Protein 6AEM (pdb70)

Foldseek 3Di:
DFDAKDWDWDWDADAQKIKIDTPIAGPPFGWDWKWKDFQQRDIDTDRIDIDGDPAWDKGKMKMWIATPVGGIDMDIDIDTHHHD/DFDAKAWDWDWDADAQKIKIDTPIAGPPFGWDWKWKDFQQRDIDTDRIDIDGDPAWAKGKMKMWIAGPVGHIDMDIDIDTHHHD

Secondary structure (DSSP, 8-state):
-PPPPBP-EEEEEETTEEEEEE--B-TTS-EEEEEEE-SSS-EE--SS-EEE-SS-EEEEEEEEEEETTS-EEEEEEEEEE---/-PPPPB--EEEEEETTEEEEEE--B-SSS-EEEEEEE-SSS-EE--SS-EEE-SS-EEEEEEEEEEETTS-EEEEEEEEEE---

B-factor: mean 18.81, std 8.25, range [8.36, 71.96]

Solvent-accessible surface area: 9400 Å² total; per-residue (Å²): 212,70,94,33,0,40,1,26,1,86,32,121,65,112,24,37,51,3,37,7,79,35,99,19,78,16,108,69,26,125,34,92,52,43,57,4,60,8,39,52,67,110,146,27,96,110,109,52,4,86,26,66,6,125,176,55,29,111,30,62,0,24,0,41,0,30,2,70,157,49,28,54,22,33,2,16,21,16,12,69,5,129,107,157,220,64,91,42,3,44,0,28,3,84,31,123,64,112,26,42,50,4,34,8,88,36,102,19,81,19,100,75,41,116,30,84,53,43,58,4,63,6,40,51,66,112,146,27,95,108,110,51,3,88,24,74,5,132,175,44,30,106,30,68,0,25,0,39,0,31,1,67,154,50,30,58,13,32,0,21,32,21,10,59,5,129,99,159

Radius of gyration: 16.37 Å; Cα contacts (8 Å, |Δi|>4): 453; chains: 2; bounding box: 36×50×25 Å

Sequence (168 aa):
ENQAPVANNFELKTDGLSVSAFNYSHDEDGELVSYAWDFGNGQMSSSEMAPSWSSYTRAGQYTVSSLTVTDDKGATNTTTRTTQVEVVPENQAPVANFELKTDGLSVSAFNYSHDEDGELVSYAWDFGNGQMSSEMAPSWSYTRAGQYTVSSLTVTDDKGATNTTTTRTTQVEVP

Organism: Vibrio anguillarum (NCBI:txid55601)

InterPro domains:
  IPR000601 PKD domain [PF18911] (1-82)
  IPR000601 PKD domain [PS50093] (3-83)
  IPR013783 Immunoglobulin-like fold [G3DSA:2.60.40.10] (1-83)
  IPR022409 PKD/Chitinase domain [SM00089] (5-83)
  IPR035986 PKD domain superfamily [SSF49299] (1-80)

CATH classification: 2.60.40.10

Nearest PDB structures (foldseek):
  6aem-assembly2_B  TM=1.009E+00  e=2.335E-14  Vibrio anguillarum
  4l9d-assembly2_B  TM=9.843E-01  e=9.586E-10  Vibrio cholerae M66-2
  4u6t-assembly1_A  TM=9.220E-01  e=8.506E-07  Hathewaya histolytica
  4tn9-assembly1_A  TM=9.100E-01  e=6.233E-07  Hathewaya histolytica
  2y72-assembly2_B  TM=9.084E-01  e=1.668E-06  Hathewaya histolytica

Structure (mmCIF, N/CA/C/O backbone):
data_6AEM
#
_entry.id   6AEM
#
_cell.length_a   71.096
_cell.length_b   46.069
_cell.length_c   41.616
_cell.angle_alpha   90.00
_cell.angle_beta   97.39
_cell.angle_gamma   90.00
#
_symmetry.space_group_name_H-M   'C 1 2 1'
#
loop_
_entity.id
_entity.type
_entity.pdbx_description
1 polymer 'PKD domain'
2 non-polymer 'CALCIUM ION'
3 non-polymer 'ZINC ION'
4 water water
#
loop_
_atom_site.group_PDB
_atom_site.id
_atom_site.type_symbol
_atom_site.label_atom_id
_atom_site.label_alt_id
_atom_site.label_comp_id
_atom_site.label_asym_id
_atom_site.label_entity_id
_atom_site.label_seq_id
_atom_site.pdbx_PDB_ins_code
_atom_site.Cartn_x
_atom_site.Cartn_y
_atom_site.Cartn_z
_atom_site.occupancy
_atom_site.B_iso_or_equiv
_atom_site.auth_seq_id
_atom_site.auth_comp_id
_atom_site.auth_asym_id
_atom_site.auth_atom_id
_atom_site.pdbx_PDB_model_num
ATOM 1 N N . GLU A 1 4 ? 3.606 67.539 7.259 1.00 32.91 2 GLU A N 1
ATOM 2 C CA . GLU A 1 4 ? 2.688 66.625 6.625 1.00 29.09 2 GLU A CA 1
ATOM 3 C C . GLU A 1 4 ? 3.425 65.332 6.343 1.00 22.49 2 GLU A C 1
ATOM 4 O O . GLU A 1 4 ? 3.161 64.653 5.353 1.00 20.95 2 GLU A O 1
ATOM 10 N N . ASN A 1 5 ? 4.345 64.979 7.229 1.00 18.34 3 ASN A N 1
ATOM 11 C CA . ASN A 1 5 ? 4.928 63.646 7.183 1.00 16.16 3 ASN A CA 1
ATOM 12 C C . ASN A 1 5 ? 3.849 62.570 7.178 1.00 16.27 3 ASN A C 1
ATOM 13 O O . ASN A 1 5 ? 2.874 62.636 7.929 1.00 17.67 3 ASN A O 1
ATOM 18 N N . GLN A 1 6 ? 4.037 61.559 6.334 1.00 14.46 4 GLN A N 1
ATOM 19 C CA . GLN A 1 6 ? 3.226 60.347 6.393 1.00 15.35 4 GLN A CA 1
ATOM 20 C C . GLN A 1 6 ? 3.885 59.348 7.340 1.00 13.52 4 GLN A C 1
ATOM 21 O O . GLN A 1 6 ? 5.086 59.093 7.226 1.00 12.26 4 GLN A O 1
ATOM 27 N N . ALA A 1 7 ? 3.116 58.823 8.306 1.00 14.27 5 ALA A N 1
ATOM 28 C CA . ALA A 1 7 ? 3.645 57.794 9.190 1.00 14.79 5 ALA A CA 1
ATOM 29 C C . ALA A 1 7 ? 3.969 56.548 8.357 1.00 13.83 5 ALA A C 1
ATOM 30 O O . ALA A 1 7 ? 3.323 56.275 7.336 1.00 13.72 5 ALA A O 1
ATOM 32 N N . PRO A 1 8 ? 4.988 55.797 8.740 1.00 11.91 6 PRO A N 1
ATOM 33 C CA . PRO A 1 8 ? 5.401 54.643 7.942 1.00 10.73 6 PRO A CA 1
ATOM 34 C C . PRO A 1 8 ? 4.343 53.555 7.953 1.00 10.98 6 PRO A C 1
ATOM 35 O O . PRO A 1 8 ? 3.463 53.480 8.814 1.00 12.11 6 PRO A O 1
ATOM 39 N N . VAL A 1 9 ? 4.475 52.682 6.969 1.00 10.51 7 VAL A N 1
ATOM 40 C CA . VAL A 1 9 ? 3.593 51.525 6.787 1.00 11.54 7 VAL A CA 1
ATOM 41 C C . VAL A 1 9 ? 4.306 50.285 7.314 1.00 11.31 7 VAL A C 1
ATOM 42 O O . VAL A 1 9 ? 5.374 49.928 6.826 1.00 11.68 7 VAL A O 1
ATOM 46 N N . ALA A 1 10 ? 3.740 49.652 8.333 1.00 11.52 8 ALA A N 1
ATOM 47 C CA . ALA A 1 10 ? 4.240 48.399 8.892 1.00 11.96 8 ALA A CA 1
ATOM 48 C C . ALA A 1 10 ? 3.439 47.243 8.311 1.00 12.77 8 ALA A C 1
ATOM 49 O O . ALA A 1 10 ? 2.208 47.229 8.390 1.00 12.92 8 ALA A O 1
ATOM 51 N N . ASN A 1 11 ? 4.125 46.307 7.670 1.00 13.92 9 ASN A N 1
ATOM 52 C CA A ASN A 1 11 ? 3.448 45.122 7.170 0.57 13.94 9 ASN A CA 1
ATOM 53 C CA B ASN A 1 11 ? 3.442 45.119 7.168 0.43 14.63 9 ASN A CA 1
ATOM 54 C C . ASN A 1 11 ? 4.453 44.014 6.936 1.00 13.88 9 ASN A C 1
ATOM 55 O O . ASN A 1 11 ? 5.634 44.263 6.720 1.00 14.66 9 ASN A O 1
ATOM 64 N N . PHE A 1 12 ? 3.948 42.780 6.974 1.00 12.63 10 PHE A N 1
ATOM 65 C CA . PHE A 1 12 ? 4.791 41.604 6.845 1.00 12.84 10 PHE A CA 1
ATOM 66 C C . PHE A 1 12 ? 3.916 40.404 6.533 1.00 13.27 10 PHE A C 1
ATOM 67 O O . PHE A 1 12 ? 2.693 40.446 6.674 1.00 14.01 10 PHE A O 1
ATOM 75 N N . GLU A 1 13 ? 4.581 39.327 6.150 1.00 14.11 11 GLU A N 1
ATOM 76 C CA . GLU A 1 13 ? 3.988 38.017 5.997 1.00 15.37 11 GLU A CA 1
ATOM 77 C C . GLU A 1 13 ? 4.938 37.029 6.633 1.00 16.54 11 GLU A C 1
ATOM 78 O O . GLU A 1 13 ? 6.156 37.194 6.552 1.00 18.63 11 GLU A O 1
ATOM 84 N N . LEU A 1 14 ? 4.380 35.979 7.227 1.00 17.21 12 LEU A N 1
ATOM 85 C CA . LEU A 1 14 ? 5.178 34.937 7.856 1.00 18.13 12 LEU A CA 1
ATOM 86 C C . LEU A 1 14 ? 5.184 33.665 7.026 1.00 19.24 12 LEU A C 1
ATOM 87 O O . LEU A 1 14 ? 4.171 33.284 6.437 1.00 20.38 12 LEU A O 1
ATOM 92 N N . LYS A 1 15 ? 6.329 33.011 7.031 1.00 19.99 13 LYS A N 1
ATOM 93 C CA . LYS A 1 15 ? 6.511 31.706 6.421 1.00 21.83 13 LYS A CA 1
ATOM 94 C C . LYS A 1 15 ? 6.785 30.720 7.545 1.00 21.44 13 LYS A C 1
ATOM 95 O O . LYS A 1 15 ? 7.784 30.859 8.266 1.00 21.74 13 LYS A O 1
ATOM 101 N N . THR A 1 16 ? 5.885 29.757 7.732 1.00 22.01 14 THR A N 1
ATOM 102 C CA . THR A 1 16 ? 6.058 28.780 8.795 1.00 23.55 14 THR A CA 1
ATOM 103 C C . THR A 1 16 ? 6.514 27.439 8.223 1.00 23.19 14 THR A C 1
ATOM 104 O O . THR A 1 16 ? 6.140 27.046 7.113 1.00 23.60 14 THR A O 1
ATOM 108 N N . ASP A 1 17 ? 7.351 26.750 8.987 1.00 23.84 15 ASP A N 1
ATOM 109 C CA . ASP A 1 17 ? 7.882 25.433 8.611 1.00 25.34 15 ASP A CA 1
ATOM 110 C C . ASP A 1 17 ? 8.012 24.666 9.929 1.00 23.15 15 ASP A C 1
ATOM 111 O O . ASP A 1 17 ? 9.044 24.733 10.603 1.00 22.64 15 ASP A O 1
ATOM 116 N N . GLY A 1 18 ? 6.940 23.972 10.297 1.00 20.68 16 GLY A N 1
ATOM 117 C CA . GLY A 1 18 ? 6.864 23.386 11.622 1.00 19.91 16 GLY A CA 1
ATOM 118 C C . GLY A 1 18 ? 6.854 24.498 12.658 1.00 19.23 16 GLY A C 1
ATOM 119 O O . GLY A 1 18 ? 6.027 25.412 12.621 1.00 20.05 16 GLY A O 1
ATOM 120 N N . LEU A 1 19 ? 7.793 24.438 13.591 1.00 17.93 17 LEU A N 1
ATOM 121 C CA . LEU A 1 19 ? 7.916 25.475 14.600 1.00 18.83 17 LEU A CA 1
ATOM 122 C C . LEU A 1 19 ? 8.828 26.612 14.178 1.00 18.62 17 LEU A C 1
ATOM 123 O O . LEU A 1 19 ? 8.991 27.554 14.956 1.00 20.00 17 LEU A O 1
ATOM 128 N N . SER A 1 20 ? 9.458 26.543 12.999 1.00 20.22 18 SER A N 1
ATOM 129 C CA . SER A 1 20 ? 10.343 27.610 12.540 1.00 22.04 18 SER A CA 1
ATOM 130 C C . SER A 1 20 ? 9.553 28.597 11.698 1.00 20.76 18 SER A C 1
ATOM 131 O O . SER A 1 20 ? 8.678 28.209 10.924 1.00 20.70 18 SER A O 1
ATOM 134 N N . VAL A 1 21 ? 9.897 29.871 11.829 1.00 20.83 19 VAL A N 1
ATOM 135 C CA . VAL A 1 21 ? 9.190 30.962 11.164 1.00 20.77 19 VAL A CA 1
ATOM 136 C C . VAL A 1 21 ? 10.210 31.914 10.554 1.00 20.91 19 VAL A C 1
ATOM 137 O O . VAL A 1 21 ? 11.282 32.141 11.121 1.00 22.15 19 VAL A O 1
ATOM 141 N N . SER A 1 22 ? 9.889 32.433 9.376 1.00 21.51 20 SER A N 1
ATOM 142 C CA . SER A 1 22 ? 10.667 33.483 8.730 1.00 22.75 20 SER A CA 1
ATOM 143 C C . SER A 1 22 ? 9.724 34.617 8.354 1.00 20.92 20 SER A C 1
ATOM 144 O O . SER A 1 22 ? 8.567 34.388 8.011 1.00 21.18 20 SER A O 1
ATOM 147 N N . ALA A 1 23 ? 10.214 35.848 8.421 1.00 18.71 21 ALA A N 1
ATOM 148 C CA . ALA A 1 23 ? 9.405 37.016 8.101 1.00 18.51 21 ALA A CA 1
ATOM 149 C C . ALA A 1 23 ? 9.805 37.589 6.749 1.00 18.05 21 ALA A C 1
ATOM 150 O O . ALA A 1 23 ? 10.998 37.742 6.451 1.00 20.93 21 ALA A O 1
ATOM 152 N N . PHE A 1 24 ? 8.793 37.925 5.956 1.00 16.03 22 PHE A N 1
ATOM 153 C CA . PHE A 1 24 ? 8.965 38.743 4.767 1.00 15.86 22 PHE A CA 1
ATOM 154 C C . PHE A 1 24 ? 8.452 40.109 5.178 1.00 15.81 22 PHE A C 1
ATOM 155 O O . PHE A 1 24 ? 7.289 40.241 5.536 1.00 15.57 22 PHE A O 1
ATOM 163 N N . ASN A 1 25 ? 9.299 41.110 5.079 1.00 15.24 23 ASN A N 1
ATOM 164 C CA . ASN A 1 25 ? 8.977 42.431 5.602 1.00 13.84 23 ASN A CA 1
ATOM 165 C C . ASN A 1 25 ? 8.562 43.333 4.441 1.00 13.60 23 ASN A C 1
ATOM 166 O O . ASN A 1 25 ? 9.340 43.560 3.515 1.00 14.54 23 ASN A O 1
ATOM 171 N N . TYR A 1 26 ? 7.327 43.804 4.472 1.00 12.82 24 TYR A N 1
ATOM 172 C CA . TYR A 1 26 ? 6.803 44.676 3.429 1.00 13.85 24 TYR A CA 1
ATOM 173 C C . TYR A 1 26 ? 6.693 46.121 3.890 1.00 12.82 24 TYR A C 1
ATOM 174 O O . TYR A 1 26 ? 5.971 46.916 3.272 1.00 14.18 24 TYR A O 1
ATOM 183 N N . SER A 1 27 ? 7.325 46.457 5.012 1.00 10.95 25 SER A N 1
ATOM 184 C CA . SER A 1 27 ? 7.223 47.792 5.595 1.00 11.00 25 SER A CA 1
ATOM 185 C C . SER A 1 27 ? 8.000 48.802 4.764 1.00 11.00 25 SER A C 1
ATOM 186 O O . SER A 1 27 ? 9.051 48.496 4.185 1.00 10.91 25 SER A O 1
ATOM 189 N N . HIS A 1 28 ? 7.499 50.022 4.733 1.00 10.12 26 HIS A N 1
ATOM 190 C CA . HIS A 1 28 ? 8.116 51.075 3.932 1.00 11.11 26 HIS A CA 1
ATOM 191 C C . HIS A 1 28 ? 7.547 52.404 4.381 1.00 11.01 26 HIS 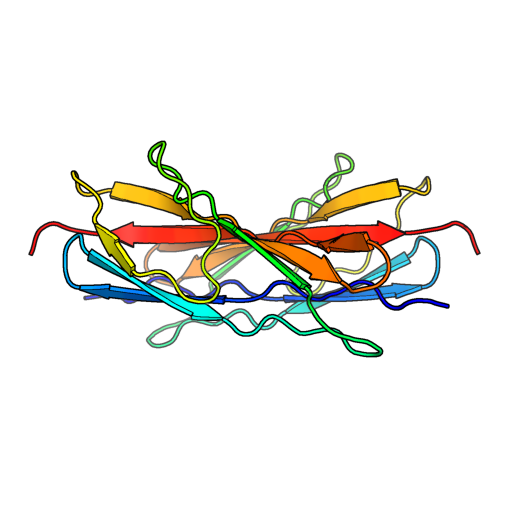A C 1
ATOM 192 O O . HIS A 1 28 ? 6.515 52.463 5.043 1.00 11.61 26 HIS A O 1
ATOM 199 N N . ASP A 1 29 ? 8.227 53.473 3.983 1.00 11.04 27 ASP A N 1
ATOM 200 C CA . ASP A 1 29 ? 7.767 54.839 4.229 1.00 11.10 27 ASP A CA 1
ATOM 201 C C . ASP A 1 29 ? 7.531 55.503 2.873 1.00 12.19 27 ASP A C 1
ATOM 202 O O . ASP A 1 29 ? 8.450 55.590 2.054 1.00 12.91 27 ASP A O 1
ATOM 207 N N . GLU A 1 30 ? 6.306 55.997 2.650 1.00 13.92 28 GLU A N 1
ATOM 208 C CA . GLU A 1 30 ? 5.929 56.536 1.340 1.00 15.66 28 GLU A CA 1
ATOM 209 C C . GLU A 1 30 ? 6.703 57.794 0.988 1.00 15.50 28 GLU A C 1
ATOM 210 O O . GLU A 1 30 ? 6.885 58.085 -0.206 1.00 17.37 28 GLU A O 1
ATOM 216 N N . ASP A 1 31 ? 7.108 58.572 1.998 1.00 14.87 29 ASP A N 1
ATOM 217 C CA . ASP A 1 31 ? 7.713 59.884 1.810 1.00 16.05 29 ASP A CA 1
ATOM 218 C C . ASP A 1 31 ? 9.078 59.990 2.483 1.00 18.06 29 ASP A C 1
ATOM 219 O O . ASP A 1 31 ? 9.519 61.099 2.782 1.00 21.88 29 ASP A O 1
ATOM 224 N N . GLY A 1 32 ? 9.666 58.886 2.897 1.00 17.78 30 GLY A N 1
ATOM 225 C CA . GLY A 1 32 ? 10.958 58.944 3.557 1.00 17.11 30 GLY A CA 1
ATOM 226 C C . GLY A 1 32 ? 11.617 57.588 3.609 1.00 17.22 30 GLY A C 1
ATOM 227 O O . GLY A 1 32 ? 11.523 56.802 2.658 1.00 19.06 30 GLY A O 1
ATOM 228 N N . GLU A 1 33 ? 12.213 57.267 4.752 1.00 15.20 31 GLU A N 1
ATOM 229 C CA . GLU A 1 33 ? 12.907 56.000 4.920 1.00 14.19 31 GLU A CA 1
ATOM 230 C C . GLU A 1 33 ? 12.606 55.433 6.300 1.00 13.43 31 GLU A C 1
ATOM 231 O O . GLU A 1 33 ? 12.305 56.175 7.236 1.00 12.94 31 GLU A O 1
ATOM 237 N N . LEU A 1 34 ? 12.702 54.117 6.419 1.00 13.53 32 LEU A N 1
ATOM 238 C CA . LEU A 1 34 ? 12.641 53.442 7.711 1.00 13.08 32 LEU A CA 1
ATOM 239 C C . LEU A 1 34 ? 14.016 53.424 8.353 1.00 14.31 32 LEU A C 1
ATOM 240 O O . LEU A 1 34 ? 15.012 53.148 7.678 1.00 15.98 32 LEU A O 1
ATOM 245 N N . VAL A 1 35 ? 14.051 53.639 9.671 1.00 14.53 33 VAL A N 1
ATOM 246 C CA . VAL A 1 35 ? 15.297 53.687 10.411 1.00 14.41 33 VAL A CA 1
ATOM 247 C C . VAL A 1 35 ? 15.472 52.495 11.338 1.00 14.19 33 VAL A C 1
ATOM 248 O O . VAL A 1 35 ? 16.613 52.136 11.645 1.00 14.96 33 VAL A O 1
ATOM 252 N N . SER A 1 36 ? 14.389 51.876 11.797 1.00 12.72 34 SER A N 1
ATOM 253 C CA . SER A 1 36 ? 14.519 50.790 12.752 1.00 12.18 34 SER A CA 1
ATOM 254 C C . SER A 1 36 ? 13.254 49.949 12.733 1.00 12.11 34 SER A C 1
ATOM 255 O O . SER A 1 36 ? 12.191 50.388 12.288 1.00 12.22 34 SER A O 1
ATOM 258 N N . TYR A 1 37 ? 13.402 48.759 13.300 1.00 12.59 35 TYR A N 1
ATOM 259 C CA . TYR A 1 37 ? 12.407 47.691 13.336 1.00 12.17 35 TYR A CA 1
ATOM 260 C C . TYR A 1 37 ? 12.394 47.091 14.726 1.00 11.96 35 TYR A C 1
ATOM 261 O O . TYR A 1 37 ? 13.458 46.884 15.308 1.00 14.03 35 TYR A O 1
ATOM 270 N N . ALA A 1 38 ? 11.194 46.802 15.247 1.00 11.04 36 ALA A N 1
ATOM 271 C CA . ALA A 1 38 ? 11.057 46.204 16.571 1.00 10.43 36 ALA A CA 1
ATOM 272 C C . ALA A 1 38 ? 10.017 45.093 16.484 1.00 10.14 36 ALA A C 1
ATOM 273 O O . ALA A 1 38 ? 8.818 45.362 16.346 1.00 10.34 36 ALA A O 1
ATOM 275 N N . TRP A 1 39 ? 10.479 43.847 16.599 1.00 10.08 37 TRP A N 1
ATOM 276 C CA . TRP A 1 39 ? 9.620 42.678 16.542 1.00 9.90 37 TRP A CA 1
ATOM 277 C C . TRP A 1 39 ? 9.400 42.082 17.927 1.00 10.43 37 TRP A C 1
ATOM 278 O O . TRP A 1 39 ? 10.326 41.983 18.738 1.00 11.30 37 TRP A O 1
ATOM 289 N N . ASP A 1 40 ? 8.171 41.631 18.168 1.00 10.64 38 ASP A N 1
ATOM 290 C CA . ASP A 1 40 ? 7.832 40.825 19.337 1.00 10.53 38 ASP A CA 1
ATOM 291 C C . ASP A 1 40 ? 7.185 39.562 18.780 1.00 10.71 38 ASP A C 1
ATOM 292 O O . ASP A 1 40 ? 6.161 39.648 18.095 1.00 11.59 38 ASP A O 1
ATOM 297 N N . PHE A 1 41 ? 7.781 38.403 19.056 1.00 10.10 39 PHE A N 1
ATOM 298 C CA . PHE A 1 41 ? 7.305 37.160 18.470 1.00 10.56 39 PHE A CA 1
ATOM 299 C C . PHE A 1 41 ? 6.174 36.520 19.264 1.00 11.31 39 PHE A C 1
ATOM 300 O O . PHE A 1 41 ? 5.665 35.468 18.859 1.00 11.28 39 PHE A O 1
ATOM 308 N N . GLY A 1 42 ? 5.785 37.101 20.392 1.00 11.08 40 GLY A N 1
ATOM 309 C CA . GLY A 1 42 ? 4.648 36.611 21.139 1.00 11.24 40 GLY A CA 1
ATOM 310 C C . GLY A 1 42 ? 4.944 35.504 22.119 1.00 11.47 40 GLY A C 1
ATOM 311 O O . GLY A 1 42 ? 4.010 35.022 22.763 1.00 12.00 40 GLY A O 1
ATOM 312 N N . ASN A 1 43 ? 6.208 35.067 22.205 1.00 11.39 41 ASN A N 1
ATOM 313 C CA . ASN A 1 43 ? 6.662 34.013 23.101 1.00 11.58 41 ASN A CA 1
ATOM 314 C C . ASN A 1 43 ? 7.762 34.504 24.033 1.00 11.51 41 ASN A C 1
ATOM 315 O O . ASN A 1 43 ? 8.499 33.702 24.602 1.00 12.48 41 ASN A O 1
ATOM 320 N N . GLY A 1 44 ? 7.870 35.809 24.230 1.00 11.44 42 GLY A N 1
ATOM 321 C CA . GLY A 1 44 ? 8.903 36.372 25.085 1.00 12.28 42 GLY A CA 1
ATOM 322 C C . GLY A 1 44 ? 10.190 36.708 24.364 1.00 12.28 42 GLY A C 1
ATOM 323 O O . GLY A 1 44 ? 11.123 37.216 24.983 1.00 14.42 42 GLY A O 1
ATOM 324 N N . GLN A 1 45 ? 10.262 36.447 23.070 1.00 12.57 43 GLN A N 1
ATOM 325 C CA . GLN A 1 45 ? 11.437 36.750 22.274 1.00 13.15 43 GLN A CA 1
ATOM 326 C C . GLN A 1 45 ? 11.162 37.929 21.345 1.00 11.60 43 GLN A C 1
ATOM 327 O O . GLN A 1 45 ? 10.051 38.082 20.820 1.00 12.01 43 GLN A O 1
ATOM 333 N N . MET A 1 46 ? 12.183 38.763 21.165 1.00 13.17 44 MET A N 1
ATOM 334 C CA . MET A 1 46 ? 12.083 40.011 20.424 1.00 14.71 44 MET A CA 1
ATOM 335 C C . MET A 1 46 ? 13.299 40.151 19.510 1.00 15.60 44 MET A C 1
ATOM 336 O O . MET A 1 46 ? 14.293 39.432 19.651 1.00 18.31 44 MET A O 1
ATOM 341 N N . SER A 1 47 ? 13.223 41.080 18.549 1.00 14.28 45 SER A N 1
ATOM 342 C CA . SER A 1 47 ? 14.300 41.278 17.572 1.00 14.83 45 SER A CA 1
ATOM 343 C C . SER A 1 47 ? 14.272 42.692 17.001 1.00 15.11 45 SER A C 1
ATOM 344 O O . SER A 1 47 ? 13.207 43.299 16.874 1.00 13.88 45 SER A O 1
ATOM 347 N N . SER A 1 48 ? 15.464 43.202 16.666 1.00 16.17 46 SER A N 1
ATOM 348 C CA A SER A 1 48 ? 15.635 44.464 15.957 0.49 17.30 46 SER A CA 1
ATOM 349 C CA B SER A 1 48 ? 15.585 44.464 15.945 0.51 17.08 46 SER A CA 1
ATOM 350 C C . SER A 1 48 ? 16.008 44.261 14.492 1.00 17.64 46 SER A C 1
ATOM 351 O O . SER A 1 48 ? 16.297 45.240 13.794 1.00 18.56 46 SER A O 1
ATOM 356 N N . GLU A 1 49 ? 16.033 43.021 14.019 1.00 17.87 47 GLU A N 1
ATOM 357 C CA . GLU A 1 49 ? 16.368 42.767 12.626 1.00 19.75 47 GLU A CA 1
ATOM 358 C C . GLU A 1 49 ? 15.203 43.092 11.700 1.00 17.28 47 GLU A C 1
ATOM 359 O O . GLU A 1 49 ? 14.026 43.034 12.072 1.00 16.66 47 GLU A O 1
ATOM 365 N N . MET A 1 50 ? 15.554 43.399 10.453 1.00 17.30 48 MET A N 1
ATOM 366 C CA . MET A 1 50 ? 14.547 43.715 9.444 1.00 17.05 48 MET A CA 1
ATOM 367 C C . MET A 1 50 ? 13.697 42.497 9.089 1.00 16.95 48 MET A C 1
ATOM 368 O O . MET A 1 50 ? 12.463 42.583 9.056 1.00 17.74 48 MET A O 1
ATOM 373 N N . ALA A 1 51 ? 14.332 41.360 8.829 1.00 18.16 49 ALA A N 1
ATOM 374 C CA . ALA A 1 51 ? 13.648 40.164 8.341 1.00 19.67 49 ALA A CA 1
ATOM 375 C C . ALA A 1 51 ? 14.162 38.965 9.119 1.00 19.27 49 ALA A C 1
ATOM 376 O O . ALA A 1 51 ? 14.916 38.133 8.589 1.00 19.83 49 ALA A O 1
ATOM 378 N N . PRO A 1 52 ? 13.769 38.850 10.387 1.00 18.56 50 PRO A N 1
ATOM 379 C CA . PRO A 1 52 ? 14.316 37.804 11.254 1.00 19.12 50 PRO A CA 1
ATOM 380 C C . PRO A 1 52 ? 13.763 36.423 10.914 1.00 18.90 50 PRO A C 1
ATOM 381 O O . PRO A 1 52 ? 12.689 36.260 10.319 1.00 18.30 50 PRO A O 1
ATOM 385 N N . SER A 1 53 ? 14.532 35.415 11.310 1.00 19.09 51 SER A N 1
ATOM 386 C CA . SER A 1 53 ? 14.092 34.034 11.323 1.00 20.54 51 SER A CA 1
ATOM 387 C C . SER A 1 53 ? 14.157 33.598 12.773 1.00 22.00 51 SER A C 1
ATOM 388 O O . SER A 1 53 ? 15.069 34.004 13.505 1.00 23.90 51 SER A O 1
ATOM 391 N N . TRP A 1 54 ? 13.169 32.821 13.208 1.00 21.33 52 TRP A N 1
ATOM 392 C CA . TRP A 1 54 ? 13.136 32.376 14.590 1.00 21.08 52 TRP A CA 1
ATOM 393 C C . TRP A 1 54 ? 12.425 31.037 14.654 1.00 21.35 52 TRP A C 1
ATOM 394 O O . TRP A 1 54 ? 11.853 30.565 13.673 1.00 20.91 52 TRP A O 1
ATOM 405 N N . SER A 1 55 ? 12.439 30.445 15.835 1.00 22.06 53 SER A N 1
ATOM 406 C CA A SER A 1 55 ? 11.741 29.196 16.069 0.49 21.90 53 SER A CA 1
ATOM 407 C CA B SER A 1 55 ? 11.732 29.199 16.063 0.51 22.24 53 SER A CA 1
ATOM 408 C C . SER A 1 55 ? 11.060 29.254 17.421 1.00 20.68 53 SER A C 1
ATOM 409 O O . SER A 1 55 ? 11.642 29.751 18.385 1.00 21.95 53 SER A O 1
ATOM 414 N N . TYR A 1 56 ? 9.838 28.735 17.480 1.00 19.29 54 TYR A N 1
ATOM 415 C CA . TYR A 1 56 ? 9.140 28.525 18.736 1.00 17.98 54 TYR A CA 1
ATOM 416 C C . TYR A 1 56 ? 9.595 27.194 19.323 1.00 20.41 54 TYR A C 1
ATOM 417 O O . TYR A 1 56 ? 9.964 26.263 18.592 1.00 21.34 54 TYR A O 1
ATOM 426 N N . THR A 1 57 ? 9.612 27.116 20.655 1.00 22.54 55 THR A N 1
ATOM 427 C CA . THR A 1 57 ? 9.960 25.867 21.333 1.00 24.98 55 THR A CA 1
ATOM 428 C C . THR A 1 57 ? 8.758 24.964 21.572 1.00 24.33 55 THR A C 1
ATOM 429 O O . THR A 1 57 ? 8.942 23.799 21.954 1.00 26.35 55 THR A O 1
ATOM 433 N N . ARG A 1 58 ? 7.546 25.471 21.392 1.00 23.03 56 ARG A N 1
ATOM 434 C CA . ARG A 1 58 ? 6.338 24.673 21.507 1.00 24.10 56 ARG A CA 1
ATOM 435 C C . ARG A 1 58 ? 5.275 25.157 20.531 1.00 22.15 56 ARG A C 1
ATOM 436 O O . ARG A 1 58 ? 5.251 26.324 20.125 1.00 21.13 56 ARG A O 1
ATOM 444 N N . ALA A 1 59 ? 4.404 24.226 20.142 1.00 21.65 57 ALA A N 1
ATOM 445 C CA . ALA A 1 59 ? 3.293 24.544 19.261 1.00 21.69 57 ALA A CA 1
ATOM 446 C C . ALA A 1 59 ? 2.373 25.565 19.920 1.00 21.32 57 ALA A C 1
ATOM 447 O O . ALA A 1 59 ? 2.329 25.688 21.143 1.00 22.60 57 ALA A O 1
ATOM 449 N N . GLY A 1 60 ? 1.622 26.285 19.095 1.00 20.09 58 GLY A N 1
ATOM 450 C CA . GLY A 1 60 ? 0.567 27.152 19.588 1.00 19.47 58 GLY A CA 1
ATOM 451 C C . GLY A 1 60 ? 0.242 28.277 18.626 1.00 15.79 58 GLY A C 1
ATOM 452 O O . GLY A 1 60 ? 0.767 28.353 17.537 1.00 15.62 58 GLY A O 1
ATOM 453 N N . GLN A 1 61 ? -0.704 29.117 19.059 1.00 16.03 59 GLN A N 1
ATOM 454 C CA . GLN A 1 61 ? -1.065 30.361 18.387 1.00 15.00 59 GLN A CA 1
ATOM 455 C C . GLN A 1 61 ? -0.351 31.495 19.093 1.00 12.21 59 GLN A C 1
ATOM 456 O O . GLN A 1 61 ? -0.455 31.619 20.326 1.00 13.82 59 GLN A O 1
ATOM 462 N N . TYR A 1 62 ? 0.279 32.367 18.317 1.00 11.06 60 TYR A N 1
ATOM 463 C CA . TYR A 1 62 ? 1.040 33.477 18.856 1.00 10.91 60 TYR A CA 1
ATOM 464 C C . TYR A 1 62 ? 0.677 34.730 18.066 1.00 9.73 60 TYR A C 1
ATOM 465 O O . TYR A 1 62 ? 0.328 34.656 16.864 1.00 10.98 60 TYR A O 1
ATOM 474 N N . THR A 1 63 ? 0.750 35.880 18.745 1.00 9.40 61 THR A N 1
ATOM 475 C CA . THR A 1 63 ? 0.626 37.174 18.087 1.00 9.50 61 THR A CA 1
ATOM 476 C C . THR A 1 63 ? 2.044 37.702 17.849 1.00 9.64 61 THR A C 1
ATOM 477 O O . THR A 1 63 ? 2.830 37.841 18.793 1.00 11.01 61 THR A O 1
ATOM 481 N N . VAL A 1 64 ? 2.360 37.982 16.574 1.00 9.72 62 VAL A N 1
ATOM 482 C CA . VAL A 1 64 ? 3.635 38.567 16.166 1.00 9.24 62 VAL A CA 1
ATOM 483 C C . VAL A 1 64 ? 3.391 40.032 15.856 1.00 9.63 62 VAL A C 1
ATOM 484 O O . VAL A 1 64 ? 2.467 40.362 15.103 1.00 10.22 62 VAL A O 1
ATOM 488 N N . SER A 1 65 ? 4.219 40.897 16.432 1.00 9.58 63 SER A N 1
ATOM 489 C CA A SER A 1 65 ? 4.084 42.336 16.289 0.53 9.08 63 SER A CA 1
ATOM 490 C CA B SER A 1 65 ? 4.080 42.337 16.289 0.47 9.54 63 SER A CA 1
ATOM 491 C C . SER A 1 65 ? 5.332 42.946 15.672 1.00 9.29 63 SER A C 1
ATOM 492 O O . SER A 1 65 ? 6.456 42.550 16.006 1.00 10.10 63 SER A O 1
ATOM 497 N N . LEU A 1 66 ? 5.117 43.926 14.782 1.00 9.07 64 LEU A N 1
ATOM 498 C CA . LEU A 1 66 ? 6.219 44.678 14.199 1.00 8.93 64 LEU A CA 1
ATOM 499 C C . LEU A 1 66 ? 5.911 46.159 14.312 1.00 9.08 64 LEU A C 1
ATOM 500 O O . LEU A 1 66 ? 4.874 46.622 13.809 1.00 9.45 64 LEU A O 1
ATOM 505 N N . THR A 1 67 ? 6.844 46.899 14.914 1.00 9.29 65 THR A N 1
ATOM 506 C CA . THR A 1 67 ? 6.799 48.356 14.930 1.00 9.28 65 THR A CA 1
ATOM 507 C C . THR A 1 67 ? 7.950 48.886 14.092 1.00 9.09 65 THR A C 1
ATOM 508 O O . THR A 1 67 ? 9.088 48.426 14.235 1.00 11.38 65 THR A O 1
ATOM 512 N N . VAL A 1 68 ? 7.639 49.819 13.191 1.00 9.03 66 VAL A N 1
ATOM 513 C CA . VAL A 1 68 ? 8.670 50.475 12.384 1.00 9.40 66 VAL A CA 1
ATOM 514 C C . VAL A 1 68 ? 8.671 51.970 12.666 1.00 9.92 66 VAL A C 1
ATOM 515 O O . VAL A 1 68 ? 7.636 52.540 13.005 1.00 9.64 66 VAL A O 1
ATOM 519 N N . THR A 1 69 ? 9.829 52.593 12.479 1.00 9.29 67 THR A N 1
ATOM 520 C CA . THR A 1 69 ? 10.039 54.023 12.720 1.00 9.59 67 THR A CA 1
ATOM 521 C C . THR A 1 69 ? 10.623 54.672 11.466 1.00 10.39 67 THR A C 1
ATOM 522 O O . THR A 1 69 ? 11.545 54.115 10.867 1.00 11.18 67 THR A O 1
ATOM 526 N N . ASP A 1 70 ? 10.138 55.865 11.106 1.00 10.37 68 ASP A N 1
ATOM 527 C CA . ASP A 1 70 ? 10.653 56.572 9.940 1.00 10.43 68 ASP A CA 1
ATOM 528 C C . ASP A 1 70 ? 11.727 57.599 10.335 1.00 10.85 68 ASP A C 1
ATOM 529 O O . ASP A 1 70 ? 12.121 57.731 11.498 1.00 10.79 68 ASP A O 1
ATOM 534 N N . ASP A 1 71 ? 12.246 58.295 9.320 1.00 10.79 69 ASP A N 1
ATOM 535 C CA . ASP A 1 71 ? 13.345 59.262 9.442 1.00 12.38 69 ASP A CA 1
ATOM 536 C C . ASP A 1 71 ? 12.979 60.488 10.259 1.00 12.51 69 ASP A C 1
ATOM 537 O O . ASP A 1 71 ? 13.880 61.243 10.641 1.00 13.50 69 ASP A O 1
ATOM 542 N N . LYS A 1 72 ? 11.684 60.690 10.534 1.00 11.76 70 LYS A N 1
ATOM 543 C CA . LYS A 1 72 ? 11.215 61.783 11.388 1.00 13.00 70 LYS A CA 1
ATOM 544 C C . LYS A 1 72 ? 10.808 61.317 12.784 1.00 12.76 70 LYS A C 1
ATOM 545 O O . LYS A 1 72 ? 10.407 62.142 13.627 1.00 14.38 70 LYS A O 1
ATOM 551 N N . GLY A 1 73 ? 10.897 60.015 13.059 1.00 11.67 71 GLY A N 1
ATOM 552 C CA . GLY A 1 73 ? 10.530 59.463 14.344 1.00 12.19 71 GLY A CA 1
ATOM 553 C C . GLY A 1 73 ? 9.094 59.005 14.452 1.00 12.46 71 GLY A C 1
ATOM 554 O O . GLY A 1 73 ? 8.698 58.530 15.510 1.00 12.70 71 GLY A O 1
ATOM 555 N N . ALA A 1 74 ? 8.329 59.063 13.371 1.00 11.89 72 ALA A N 1
ATOM 556 C CA . ALA A 1 74 ? 6.964 58.558 13.407 1.00 10.59 72 ALA A CA 1
ATOM 557 C C . ALA A 1 74 ? 6.976 57.035 13.363 1.00 9.79 72 ALA A C 1
ATOM 558 O O . ALA A 1 74 ? 7.883 56.422 12.797 1.00 10.43 72 ALA A O 1
ATOM 560 N N . THR A 1 75 ? 5.949 56.417 13.960 1.00 9.93 73 THR A N 1
ATOM 561 C CA . THR A 1 75 ? 5.880 54.966 14.077 1.00 10.88 73 THR A CA 1
ATOM 562 C C . THR A 1 75 ? 4.532 54.423 13.628 1.00 10.21 73 THR A C 1
ATOM 563 O O . THR A 1 75 ? 3.557 55.143 13.470 1.00 11.33 73 THR A O 1
ATOM 567 N N . ASN A 1 76 ? 4.516 53.108 13.402 1.00 9.43 74 ASN A N 1
ATOM 568 C CA . ASN A 1 76 ? 3.269 52.383 13.230 1.00 9.61 74 ASN A CA 1
ATOM 569 C C . ASN A 1 76 ? 3.556 50.936 13.600 1.00 9.30 74 ASN A C 1
ATOM 570 O O . ASN A 1 76 ? 4.683 50.453 13.418 1.00 9.58 74 ASN A O 1
ATOM 575 N N . THR A 1 77 ? 2.519 50.265 14.075 1.00 8.78 75 THR A N 1
ATOM 576 C CA . THR A 1 77 ? 2.613 48.879 14.522 1.00 8.73 75 THR A CA 1
ATOM 577 C C . THR A 1 77 ? 1.555 48.065 13.799 1.00 8.40 75 THR A C 1
ATOM 578 O O . THR A 1 77 ? 0.386 48.439 13.776 1.00 8.99 75 THR A O 1
ATOM 582 N N . THR A 1 78 ? 1.960 46.908 13.299 1.00 8.50 76 THR A N 1
ATOM 583 C CA . THR A 1 78 ? 1.047 45.920 12.720 1.00 8.72 76 THR A CA 1
ATOM 584 C C . THR A 1 78 ? 1.297 44.587 13.392 1.00 8.58 76 THR A C 1
ATOM 585 O O . THR A 1 78 ? 2.444 44.221 13.619 1.00 9.42 76 THR A O 1
ATOM 589 N N . THR A 1 79 ? 0.219 43.881 13.729 1.00 8.86 77 THR A N 1
ATOM 590 C CA . THR A 1 79 ? 0.354 42.565 14.354 1.00 8.97 77 THR A CA 1
ATOM 591 C C . THR A 1 79 ? -0.449 41.537 13.569 1.00 8.85 77 THR A C 1
ATOM 592 O O . THR A 1 79 ? -1.438 41.864 12.934 1.00 9.41 77 THR A O 1
ATOM 596 N N . ARG A 1 80 ? -0.054 40.264 13.664 1.00 9.27 78 ARG A N 1
ATOM 597 C CA . ARG A 1 80 ? -0.776 39.166 13.021 1.00 10.05 78 ARG A CA 1
ATOM 598 C C . ARG A 1 80 ? -0.686 37.940 13.922 1.00 9.05 78 ARG A C 1
ATOM 599 O O . ARG A 1 80 ? 0.389 37.629 14.434 1.00 9.67 78 ARG A O 1
ATOM 607 N N . THR A 1 81 ? -1.810 37.219 14.073 1.00 9.29 79 THR A N 1
ATOM 608 C CA . THR A 1 81 ? -1.724 35.901 14.702 1.00 9.76 79 THR A CA 1
ATOM 609 C C . THR A 1 81 ? -1.145 34.878 13.712 1.00 10.38 79 THR A C 1
ATOM 610 O O . THR A 1 81 ? -1.299 34.990 12.483 1.00 10.31 79 THR A O 1
ATOM 614 N N . THR A 1 82 ? -0.461 33.875 14.260 1.00 10.30 80 THR A N 1
ATOM 615 C CA . THR A 1 82 ? 0.054 32.750 13.502 1.00 12.28 80 THR A CA 1
ATOM 616 C C . THR A 1 82 ? -0.131 31.501 14.346 1.00 13.74 80 THR A C 1
ATOM 617 O O . THR A 1 82 ? -0.241 31.553 15.571 1.00 14.27 80 THR A O 1
ATOM 621 N N . GLN A 1 83 ? -0.169 30.378 13.669 1.00 16.02 81 GLN A N 1
ATOM 622 C CA . GLN A 1 83 ? -0.278 29.085 14.326 1.00 18.51 81 GLN A CA 1
ATOM 623 C C . GLN A 1 83 ? 0.885 28.226 13.870 1.00 18.02 81 GLN A C 1
ATOM 624 O O . GLN A 1 83 ? 1.164 28.137 12.668 1.00 19.40 81 GLN A O 1
ATOM 630 N N . VAL A 1 84 ? 1.562 27.593 14.818 1.00 16.88 82 VAL A N 1
ATOM 631 C CA . VAL A 1 84 ? 2.633 26.663 14.497 1.00 17.82 82 VAL A CA 1
ATOM 632 C C . VAL A 1 84 ? 2.325 25.337 15.162 1.00 19.01 82 VAL A C 1
ATOM 633 O O . VAL A 1 84 ? 1.758 25.291 16.259 1.00 19.58 82 VAL A O 1
ATOM 637 N N . GLU A 1 85 ? 2.671 24.267 14.474 1.00 19.95 83 GLU A N 1
ATOM 638 C CA . GLU A 1 85 ? 2.427 22.919 14.938 1.00 22.25 83 GLU A CA 1
ATOM 639 C C . GLU A 1 85 ? 3.732 22.150 14.866 1.00 21.68 83 GLU A C 1
ATOM 640 O O . GLU A 1 85 ? 4.567 22.407 14.004 1.00 21.98 83 GLU A O 1
ATOM 646 N N . VAL A 1 86 ? 3.903 21.212 15.790 1.00 21.91 84 VAL A N 1
ATOM 647 C CA A VAL A 1 86 ? 5.049 20.302 15.673 0.37 22.99 84 VAL A CA 1
ATOM 648 C CA B VAL A 1 86 ? 5.050 20.305 15.671 0.63 22.27 84 VAL A CA 1
ATOM 649 C C . VAL A 1 86 ? 4.893 19.483 14.398 1.00 23.98 84 VAL A C 1
ATOM 650 O O . VAL A 1 86 ? 3.768 19.050 14.076 1.00 26.23 84 VAL A O 1
ATOM 657 N N . PRO A 1 87 ? 5.962 19.235 13.633 1.00 24.31 85 PRO A N 1
ATOM 658 C CA . PRO A 1 87 ? 5.838 18.459 12.391 1.00 25.79 85 PRO A CA 1
ATOM 659 C C . PRO A 1 87 ? 5.313 17.033 12.602 1.00 25.94 85 PRO A C 1
ATOM 660 O O . PRO A 1 87 ? 4.673 16.457 11.715 1.00 25.62 85 PRO A O 1
ATOM 665 N N . GLU B 1 4 ? -4.814 20.198 6.708 1.00 31.11 2 GLU B N 1
ATOM 666 C CA . GLU B 1 4 ? -5.016 20.480 5.296 1.00 28.86 2 GLU B CA 1
ATOM 667 C C . GLU B 1 4 ? -5.600 21.874 5.107 1.00 23.67 2 GLU B C 1
ATOM 668 O O . GLU B 1 4 ? -5.161 22.592 4.235 1.00 24.27 2 GLU B O 1
ATOM 674 N N . ASN B 1 5 ? -6.574 22.281 5.922 1.00 19.52 3 ASN B N 1
ATOM 675 C CA . ASN B 1 5 ? -7.135 23.612 5.745 1.00 17.88 3 ASN B CA 1
ATOM 676 C C . ASN B 1 5 ? -6.043 24.657 5.893 1.00 17.52 3 ASN B C 1
ATOM 677 O O . ASN B 1 5 ? -5.248 24.610 6.829 1.00 17.86 3 ASN B O 1
ATOM 682 N N . GLN B 1 6 ? -6.027 25.631 4.990 1.00 17.43 4 GLN B N 1
ATOM 683 C CA . GLN B 1 6 ? -5.167 26.802 5.143 1.00 19.74 4 GLN B CA 1
ATOM 684 C C . GLN B 1 6 ? -5.905 27.861 5.963 1.00 17.84 4 GLN B C 1
ATOM 685 O O . GLN B 1 6 ? -7.070 28.166 5.691 1.00 15.98 4 GLN B O 1
ATOM 691 N N . ALA B 1 7 ? -5.262 28.364 7.016 1.00 19.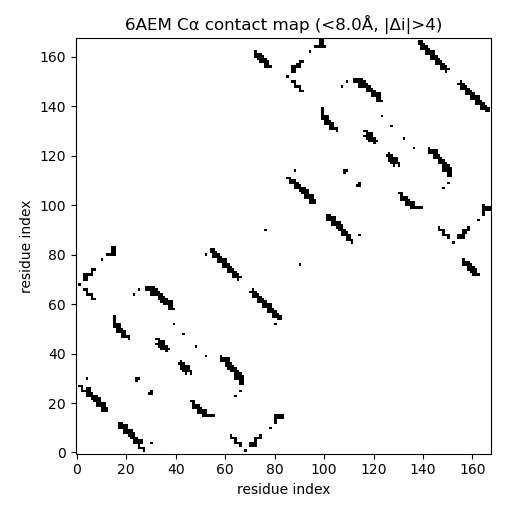76 5 ALA B N 1
ATOM 692 C CA . ALA B 1 7 ? -5.920 29.379 7.819 1.00 19.62 5 ALA B CA 1
ATOM 693 C C . ALA B 1 7 ? -6.092 30.658 6.996 1.00 17.41 5 ALA B C 1
ATOM 694 O O . ALA B 1 7 ? -5.256 30.985 6.135 1.00 17.71 5 ALA B O 1
ATOM 696 N N . PRO B 1 8 ? -7.175 31.394 7.237 1.00 15.37 6 PRO B N 1
ATOM 697 C CA . PRO B 1 8 ? -7.429 32.610 6.466 1.00 13.75 6 PRO B CA 1
ATOM 698 C C . PRO B 1 8 ? -6.414 33.705 6.792 1.00 12.29 6 PRO B C 1
ATOM 699 O O . PRO B 1 8 ? -5.679 33.660 7.783 1.00 13.29 6 PRO B O 1
ATOM 703 N N . VAL B 1 9 ? -6.360 34.693 5.913 1.00 12.16 7 VAL B N 1
ATOM 704 C CA . VAL B 1 9 ? -5.472 35.848 6.032 1.00 12.30 7 VAL B CA 1
ATOM 705 C C . VAL B 1 9 ? -6.312 37.089 6.297 1.00 11.77 7 VAL B C 1
ATOM 706 O O . VAL B 1 9 ? -7.112 37.494 5.439 1.00 12.35 7 VAL B O 1
ATOM 710 N N . ALA B 1 10 ? -6.094 37.731 7.449 1.00 12.51 8 ALA B N 1
ATOM 711 C CA . ALA B 1 10 ? -6.746 38.988 7.763 1.00 12.83 8 ALA B CA 1
ATOM 712 C C . ALA B 1 10 ? -5.805 40.104 7.330 1.00 14.05 8 ALA B C 1
ATOM 713 O O . ALA B 1 10 ? -4.619 40.092 7.679 1.00 14.66 8 ALA B O 1
ATOM 715 N N . ASN B 1 11 ? -6.321 41.050 6.555 1.00 14.17 9 ASN B N 1
ATOM 716 C CA . ASN B 1 11 ? -5.480 42.155 6.098 1.00 14.94 9 ASN B CA 1
ATOM 717 C C . ASN B 1 11 ? -6.395 43.321 5.730 1.00 15.34 9 ASN B C 1
ATOM 718 O O . ASN B 1 11 ? -7.495 43.112 5.219 1.00 16.82 9 ASN B O 1
ATOM 723 N N . PHE B 1 12 ? -5.970 44.548 6.051 1.00 14.30 10 PHE B N 1
ATOM 724 C CA . PHE B 1 12 ? -6.761 45.726 5.733 1.00 13.96 10 PHE B CA 1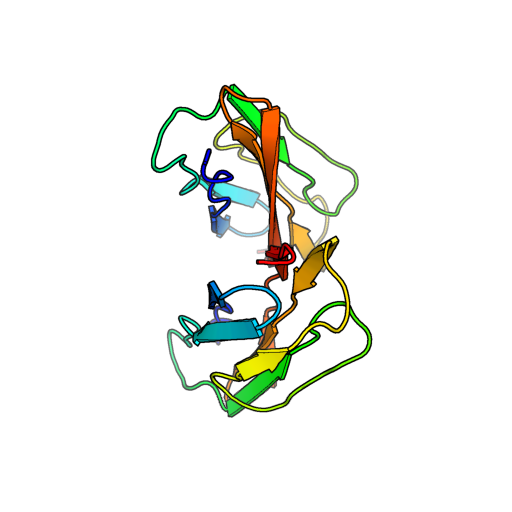
ATOM 725 C C . PHE B 1 12 ? -5.857 46.954 5.641 1.00 13.40 10 PHE B C 1
ATOM 726 O O . PHE B 1 12 ? -4.682 46.925 6.021 1.00 13.62 10 PHE B O 1
ATOM 734 N N . GLU B 1 13 ? -6.428 48.028 5.090 1.00 12.88 11 GLU B N 1
ATOM 735 C CA . GLU B 1 13 ? -5.795 49.338 5.052 1.00 12.96 11 GLU B CA 1
ATOM 736 C C . GLU B 1 13 ? -6.871 50.354 5.383 1.00 12.51 11 GLU B C 1
ATOM 737 O O . GLU B 1 13 ? -8.022 50.208 4.983 1.00 14.30 11 GLU B O 1
ATOM 743 N N . LEU B 1 14 ? -6.481 51.416 6.073 1.00 13.05 12 LEU B N 1
ATOM 744 C CA . LEU B 1 14 ? -7.396 52.465 6.486 1.00 14.51 12 LEU B CA 1
ATOM 745 C C . LEU B 1 14 ? -7.194 53.734 5.668 1.00 15.91 12 LEU B C 1
ATOM 746 O O . LEU B 1 14 ? -6.065 54.084 5.313 1.00 17.25 12 LEU B O 1
ATOM 751 N N . LYS B 1 15 ? -8.298 54.419 5.387 1.00 15.65 13 LYS B N 1
ATOM 752 C CA . LYS B 1 15 ? -8.296 55.748 4.783 1.00 16.29 13 LYS B CA 1
ATOM 753 C C . LYS B 1 15 ? -8.914 56.679 5.812 1.00 16.46 13 LYS B C 1
ATOM 754 O O . LYS B 1 15 ? -10.050 56.449 6.230 1.00 17.23 13 LYS B O 1
ATOM 760 N N . THR B 1 16 ? -8.162 57.700 6.242 1.00 16.96 14 THR B N 1
ATOM 761 C CA . THR B 1 16 ? -8.625 58.630 7.263 1.00 18.67 14 THR B CA 1
ATOM 762 C C . THR B 1 16 ? -9.006 59.956 6.619 1.00 20.08 14 THR B C 1
ATOM 763 O O . THR B 1 16 ? -8.431 60.368 5.613 1.00 20.77 14 THR B O 1
ATOM 767 N N . ASP B 1 17 ? -10.010 60.609 7.206 1.00 22.28 15 ASP B N 1
ATOM 768 C CA . ASP B 1 17 ? -10.522 61.896 6.710 1.00 24.43 15 ASP B CA 1
ATOM 769 C C . ASP B 1 17 ? -10.973 62.654 7.960 1.00 23.53 15 ASP B C 1
ATOM 770 O O . ASP B 1 17 ? -12.122 62.525 8.398 1.00 23.22 15 ASP B O 1
ATOM 775 N N . GLY B 1 18 ? -10.040 63.404 8.548 1.00 23.25 16 GLY B N 1
ATOM 776 C CA . GLY B 1 18 ? -10.262 63.987 9.853 1.00 23.18 16 GLY B CA 1
ATOM 777 C C . GLY B 1 18 ? -10.400 62.888 10.883 1.00 23.38 16 GLY B C 1
ATOM 778 O O . GLY B 1 18 ? -9.528 62.014 10.975 1.00 23.75 16 GLY B O 1
ATOM 779 N N . LEU B 1 19 ? -11.510 62.905 11.609 1.00 24.34 17 LEU B N 1
ATOM 780 C CA . LEU B 1 19 ? -11.799 61.883 12.613 1.00 25.66 17 LEU B CA 1
ATOM 781 C C . LEU B 1 19 ? -12.553 60.698 12.042 1.00 25.94 17 LEU B C 1
ATOM 782 O O . LEU B 1 19 ? -12.801 59.741 12.777 1.00 27.57 17 LEU B O 1
ATOM 787 N N . SER B 1 20 ? -12.932 60.738 10.769 1.00 25.26 18 SER B N 1
ATOM 788 C CA . SER B 1 20 ? -13.639 59.631 10.143 1.00 25.85 18 SER B CA 1
ATOM 789 C C . SER B 1 20 ? -12.674 58.687 9.434 1.00 22.91 18 SER B C 1
ATOM 790 O O . SER B 1 20 ? -11.623 59.089 8.942 1.00 22.01 18 SER B O 1
ATOM 793 N N . VAL B 1 21 ? -13.024 57.402 9.445 1.00 21.42 19 VAL B N 1
ATOM 794 C CA . VAL B 1 21 ? -12.174 56.353 8.889 1.00 20.23 19 VAL B CA 1
ATOM 795 C C . VAL B 1 21 ? -13.024 55.384 8.076 1.00 21.37 19 VAL B C 1
ATOM 796 O O . VAL B 1 21 ? -14.156 55.069 8.454 1.00 23.22 19 VAL B O 1
ATOM 800 N N . SER B 1 22 ? -12.477 54.895 6.963 1.00 20.93 20 SER B N 1
ATOM 801 C CA . SER B 1 22 ? -13.086 53.795 6.226 1.00 22.44 20 SER B CA 1
ATOM 802 C C . SER B 1 22 ? -12.035 52.732 5.943 1.00 20.35 20 SER B C 1
ATOM 803 O O . SER B 1 22 ? -10.861 53.039 5.781 1.00 21.62 20 SER B O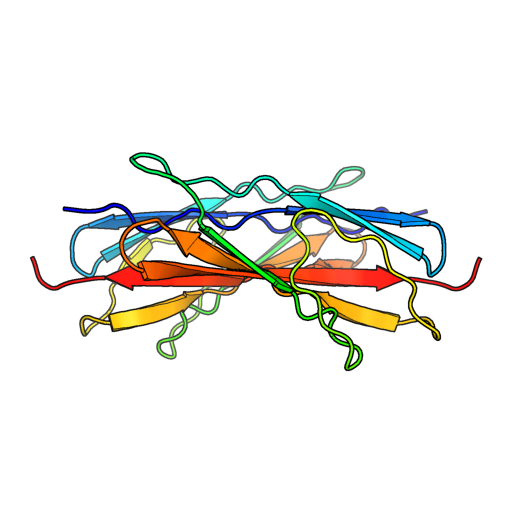 1
ATOM 806 N N . ALA B 1 23 ? -12.465 51.468 5.878 1.00 17.06 21 ALA B N 1
ATOM 807 C CA . ALA B 1 23 ? -11.558 50.343 5.676 1.00 16.44 21 ALA B CA 1
ATOM 808 C C . ALA B 1 23 ? -11.591 49.806 4.247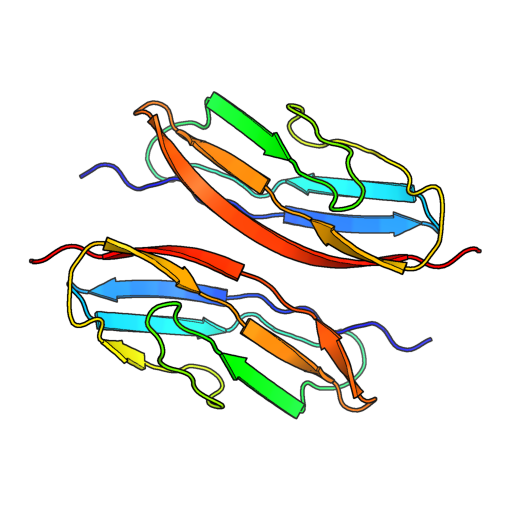 1.00 16.24 21 ALA B C 1
ATOM 809 O O . ALA B 1 23 ? -12.651 49.746 3.613 1.00 18.92 21 ALA B O 1
ATOM 811 N N . PHE B 1 24 ? -10.412 49.440 3.739 1.00 14.92 22 PHE B N 1
ATOM 812 C CA . PHE B 1 24 ? -10.289 48.580 2.563 1.00 15.38 22 PHE B CA 1
ATOM 813 C C . PHE B 1 24 ? -9.897 47.207 3.104 1.00 14.96 22 PHE B C 1
ATOM 814 O O . PHE B 1 24 ? -8.873 47.105 3.772 1.00 14.55 22 PHE B O 1
ATOM 822 N N . ASN B 1 25 ? -10.661 46.161 2.768 1.00 15.61 23 ASN B N 1
ATOM 823 C CA . ASN B 1 25 ? -10.443 44.815 3.308 1.00 15.97 23 ASN B CA 1
ATOM 824 C C . ASN B 1 25 ? -9.693 43.928 2.291 1.00 15.91 23 ASN B C 1
ATOM 825 O O . ASN B 1 25 ? -10.162 43.709 1.160 1.00 18.19 23 ASN B O 1
ATOM 830 N N . TYR B 1 26 ? -8.490 43.478 2.638 1.00 16.19 24 TYR B N 1
ATOM 831 C CA . TYR B 1 26 ? -7.665 42.618 1.774 1.00 16.68 24 TYR B CA 1
ATOM 832 C C . TYR B 1 26 ? -7.649 41.192 2.279 1.00 17.22 24 TYR B C 1
ATOM 833 O O . TYR B 1 26 ? -6.805 40.384 1.847 1.00 18.54 24 TYR B O 1
ATOM 842 N N . SER B 1 27 ? -8.570 40.857 3.182 1.00 13.95 25 SER B N 1
ATOM 843 C CA . SER B 1 27 ? -8.596 39.527 3.767 1.00 12.68 25 SER B CA 1
ATOM 844 C C . SER B 1 27 ? -9.068 38.521 2.725 1.00 11.88 25 SER B C 1
ATOM 845 O O . SER B 1 27 ? -9.900 38.828 1.873 1.00 11.80 25 SER B O 1
ATOM 848 N N . HIS B 1 28 ? -8.576 37.297 2.849 1.00 11.67 26 HIS B N 1
ATOM 849 C CA . HIS B 1 28 ? -8.918 36.267 1.883 1.00 11.35 26 HIS B CA 1
ATOM 850 C C . HIS B 1 28 ? -8.618 34.930 2.519 1.00 11.42 26 HIS B C 1
ATOM 851 O O . HIS B 1 28 ? -7.930 34.844 3.543 1.00 11.90 26 HIS B O 1
ATOM 858 N N . ASP B 1 29 ? -9.148 33.879 1.904 1.00 11.51 27 ASP B N 1
ATOM 859 C CA . ASP B 1 29 ? -8.847 32.498 2.269 1.00 11.45 27 ASP B CA 1
ATOM 860 C C . ASP B 1 29 ? -8.273 31.827 1.026 1.00 12.61 27 ASP B C 1
ATOM 861 O O . ASP B 1 29 ? -8.858 31.939 -0.060 1.00 14.08 27 ASP B O 1
ATOM 866 N N . GLU B 1 30 ? -7.115 31.163 1.162 1.00 13.62 28 GLU B N 1
ATOM 867 C CA . GLU B 1 30 ? -6.453 30.584 -0.011 1.00 15.15 28 GLU B CA 1
ATOM 868 C C . GLU B 1 30 ? -7.231 29.422 -0.623 1.00 15.30 28 GLU B C 1
ATOM 869 O O . GLU B 1 30 ? -7.104 29.160 -1.825 1.00 16.95 28 GLU B O 1
ATOM 875 N N . ASP B 1 31 ? -8.010 28.695 0.181 1.00 15.39 29 ASP B N 1
ATOM 876 C CA . ASP B 1 31 ? -8.581 27.426 -0.241 1.00 16.80 29 ASP B CA 1
ATOM 877 C C . ASP B 1 31 ? -10.096 27.347 -0.182 1.00 19.32 29 ASP B C 1
ATOM 878 O O . ASP B 1 31 ? -10.677 26.733 -1.077 1.00 23.03 29 ASP B O 1
ATOM 883 N N . GLY B 1 32 ? -10.746 28.097 0.700 1.00 18.28 30 GLY B N 1
ATOM 884 C CA . GLY B 1 32 ? -12.182 28.100 0.848 1.00 17.19 30 GLY B CA 1
ATOM 885 C C . GLY B 1 32 ? -12.704 29.506 0.728 1.00 17.62 30 GLY B C 1
ATOM 886 O O . GLY B 1 32 ? -12.404 30.195 -0.251 1.00 19.87 30 GLY B O 1
ATOM 887 N N . GLU B 1 33 ? -13.533 29.946 1.671 1.00 16.10 31 GLU B N 1
ATOM 888 C CA . GLU B 1 33 ? -14.041 31.309 1.626 1.00 17.18 31 GLU B CA 1
ATOM 889 C C . GLU B 1 33 ? -14.096 31.878 3.040 1.00 14.84 31 GLU B C 1
ATOM 890 O O . GLU B 1 33 ? -14.170 31.142 4.039 1.00 13.73 31 GLU B O 1
ATOM 896 N N . LEU B 1 34 ? -14.062 33.207 3.115 1.00 14.07 32 LEU B N 1
ATOM 897 C CA . LEU B 1 34 ? -14.289 33.886 4.370 1.00 13.18 32 LEU B CA 1
ATOM 898 C C . LEU B 1 34 ? -15.782 33.967 4.602 1.00 13.15 32 LEU B C 1
ATOM 899 O O . LEU B 1 34 ? -16.567 34.223 3.677 1.00 14.50 32 LEU B O 1
ATOM 904 N N . VAL B 1 35 ? -16.174 33.747 5.847 1.00 12.76 33 VAL B N 1
ATOM 905 C CA . VAL B 1 35 ? -17.578 33.753 6.208 1.00 13.71 33 VAL B CA 1
ATOM 906 C C . VAL B 1 35 ? -17.949 34.910 7.119 1.00 13.90 33 VAL B C 1
ATOM 907 O O . VAL B 1 35 ? -19.129 35.273 7.162 1.00 16.01 33 VAL B O 1
ATOM 911 N N . SER B 1 36 ? -17.008 35.486 7.878 1.00 12.56 34 SER B N 1
ATOM 912 C CA . SER B 1 36 ? -17.388 36.579 8.757 1.00 12.35 34 SER B CA 1
ATOM 913 C C . SER B 1 36 ? -16.189 37.413 9.174 1.00 11.07 34 SER B C 1
ATOM 914 O O . SER B 1 36 ? -15.029 37.027 8.988 1.00 10.74 34 SER B O 1
ATOM 917 N N . TYR B 1 37 ? -16.518 38.596 9.694 1.00 10.52 35 TYR B N 1
ATOM 918 C CA . TYR B 1 37 ? -15.581 39.664 10.004 1.00 10.36 35 TYR B CA 1
ATOM 919 C C . TYR B 1 37 ? -15.963 40.267 11.349 1.00 10.99 35 TYR B C 1
ATOM 920 O O . TYR B 1 37 ? -17.139 40.498 11.612 1.00 12.47 35 TYR B O 1
ATOM 929 N N . ALA B 1 38 ? -14.961 40.532 12.191 1.00 9.75 36 ALA B N 1
ATOM 930 C CA . ALA B 1 38 ? -15.180 41.143 13.512 1.00 9.21 36 ALA B CA 1
ATOM 931 C C . ALA B 1 38 ? -14.136 42.220 13.739 1.00 9.23 36 ALA B C 1
ATOM 932 O O . ALA B 1 38 ? -12.942 41.943 13.807 1.00 9.76 36 ALA B O 1
ATOM 934 N N . TRP B 1 39 ? -14.604 43.458 13.772 1.00 9.39 37 TRP B N 1
ATOM 935 C CA . TRP B 1 39 ? -13.754 44.627 13.942 1.00 9.73 37 TRP B CA 1
ATOM 936 C C . TRP B 1 39 ? -13.866 45.206 15.347 1.00 10.16 37 TRP B C 1
ATOM 937 O O . TRP B 1 39 ? -14.966 45.312 15.908 1.00 11.36 37 TRP B O 1
ATOM 948 N N . ASP B 1 40 ? -12.732 45.646 15.878 1.00 10.72 38 ASP B N 1
ATOM 949 C CA . ASP B 1 40 ? -12.661 46.456 17.091 1.00 10.76 38 ASP B CA 1
ATOM 950 C C . ASP B 1 40 ? -11.890 47.711 16.718 1.00 10.56 38 ASP B C 1
ATOM 951 O O . ASP B 1 40 ? -10.727 47.614 16.348 1.00 11.92 38 ASP B O 1
ATOM 956 N N . PHE B 1 41 ? -12.513 48.875 16.850 1.00 9.72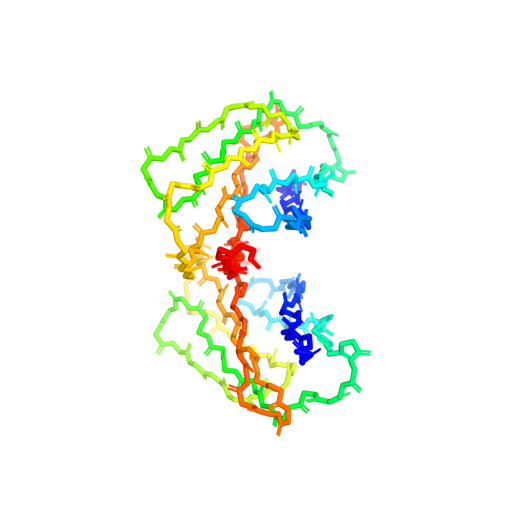 39 PHE B N 1
ATOM 957 C CA . PHE B 1 41 ? -11.885 50.098 16.363 1.00 10.28 39 PHE B CA 1
ATOM 958 C C . PHE B 1 41 ? -10.949 50.730 17.386 1.00 10.80 39 PHE B C 1
ATOM 959 O O . PHE B 1 41 ? -10.342 51.765 17.101 1.00 11.44 39 PHE B O 1
ATOM 967 N N . GLY B 1 42 ? -10.862 50.174 18.583 1.00 11.17 40 GLY B N 1
ATOM 968 C CA . GLY B 1 42 ? -9.931 50.669 19.580 1.00 11.39 40 GLY B CA 1
ATOM 969 C C . GLY B 1 42 ? -10.451 51.788 20.436 1.00 12.27 40 GLY B C 1
ATOM 970 O O . GLY B 1 42 ? -9.697 52.307 21.278 1.00 13.45 40 GLY B O 1
ATOM 971 N N . ASN B 1 43 ? -11.706 52.188 20.235 1.00 12.83 41 ASN B N 1
ATOM 972 C CA . ASN B 1 43 ? -12.373 53.237 21.003 1.00 14.35 41 ASN B CA 1
ATOM 973 C C . ASN B 1 43 ? -13.651 52.740 21.649 1.00 14.65 41 ASN B C 1
ATOM 974 O O . ASN B 1 43 ? -14.547 53.531 21.939 1.00 15.48 41 ASN B O 1
ATOM 979 N N . GLY B 1 44 ? -13.783 51.435 21.833 1.00 13.90 42 GLY B N 1
ATOM 980 C CA . GLY B 1 44 ? -14.988 50.878 22.414 1.00 15.61 42 GLY B CA 1
ATOM 981 C C . GLY B 1 44 ? -16.082 50.542 21.420 1.00 16.79 42 GLY B C 1
ATOM 982 O O . GLY B 1 44 ? -17.140 50.057 21.820 1.00 19.18 42 GLY B O 1
ATOM 983 N N . GLN B 1 45 ? -15.860 50.777 20.142 1.00 14.96 43 GLN B N 1
ATOM 984 C CA . GLN B 1 45 ? -16.833 50.505 19.098 1.00 15.33 43 GLN B CA 1
ATOM 985 C C . GLN B 1 45 ? -16.373 49.336 18.241 1.00 13.93 43 GLN B C 1
ATOM 986 O O . GLN B 1 45 ? -15.176 49.143 18.030 1.00 13.38 43 GLN B O 1
ATOM 992 N N . MET B 1 46 ? -17.355 48.553 17.782 1.00 15.20 44 MET B N 1
ATOM 993 C CA . MET B 1 46 ? -17.138 47.307 17.063 1.00 16.75 44 MET B CA 1
ATOM 994 C C . MET B 1 46 ? -18.086 47.212 15.858 1.00 16.45 44 MET B C 1
ATOM 995 O O . MET B 1 46 ? -19.019 48.012 15.698 1.00 18.07 44 MET B O 1
ATOM 1000 N N . SER B 1 47 ? -17.786 46.256 14.960 1.00 15.96 45 SER B N 1
ATOM 1001 C CA . SER B 1 47 ? -18.577 46.061 13.740 1.00 15.43 45 SER B CA 1
ATOM 1002 C C . SER B 1 47 ? -18.418 44.635 13.227 1.00 14.42 45 SER B C 1
ATOM 1003 O O . SER B 1 47 ? -17.357 44.042 13.378 1.00 13.75 45 SER B O 1
ATOM 1006 N N . SER B 1 48 ? -19.479 44.100 12.593 1.00 13.94 46 SER B N 1
ATOM 1007 C CA . SER B 1 48 ? -19.412 42.841 11.857 1.00 14.95 46 SER B CA 1
ATOM 1008 C C . SER B 1 48 ? -19.418 43.024 10.335 1.00 15.68 46 SER B C 1
ATOM 1009 O O . SER B 1 48 ? -19.519 42.024 9.601 1.00 16.11 46 SER B O 1
ATOM 1012 N N . GLU B 1 49 ? -19.318 44.259 9.844 1.00 17.01 47 GLU B N 1
ATOM 1013 C CA . GLU B 1 49 ? -19.305 44.544 8.415 1.00 18.72 47 GLU B CA 1
ATOM 1014 C C . GLU B 1 49 ? -17.953 44.191 7.800 1.00 17.93 47 GLU B C 1
ATOM 1015 O O . GLU B 1 49 ? -16.911 44.245 8.460 1.00 17.18 47 GLU B O 1
ATOM 1021 N N . MET B 1 50 ? -17.979 43.868 6.501 1.00 18.83 48 MET B N 1
ATOM 1022 C CA . MET B 1 50 ? -16.743 43.564 5.788 1.00 18.55 48 MET B CA 1
ATOM 1023 C C . MET B 1 50 ? -15.853 44.801 5.682 1.00 18.12 48 MET B C 1
ATOM 1024 O O . MET B 1 50 ? -14.655 44.743 5.983 1.00 18.51 48 MET B O 1
ATOM 1029 N N . ALA B 1 51 ? -16.428 45.933 5.264 1.00 18.70 49 ALA B N 1
ATOM 1030 C CA . ALA B 1 51 ? -15.667 47.150 4.981 1.00 19.67 49 ALA B CA 1
ATOM 1031 C C . ALA B 1 51 ? -16.355 48.343 5.640 1.00 20.21 49 ALA B C 1
ATOM 1032 O O . ALA B 1 51 ? -16.969 49.182 4.967 1.00 22.04 49 ALA B O 1
ATOM 1034 N N . PRO B 1 52 ? -16.247 48.452 6.960 1.00 19.56 50 PRO B N 1
ATOM 1035 C CA . PRO B 1 52 ? -16.978 49.479 7.702 1.00 19.92 50 PRO B CA 1
ATOM 1036 C C . PRO B 1 52 ? -16.397 50.876 7.518 1.00 19.81 50 PRO B C 1
ATOM 1037 O O . PRO B 1 52 ? -15.226 51.070 7.197 1.00 19.01 50 PRO B O 1
ATOM 1041 N N . SER B 1 53 ? -17.255 51.848 7.773 1.00 22.17 51 SER B N 1
ATOM 1042 C CA . SER B 1 53 ? -16.869 53.235 7.948 1.00 24.34 51 SER B CA 1
ATOM 1043 C C . SER B 1 53 ? -17.293 53.648 9.350 1.00 24.94 51 SER B C 1
ATOM 1044 O O . SER B 1 53 ? -18.367 53.258 9.827 1.00 27.00 51 SER B O 1
ATOM 1047 N N . TRP B 1 54 ? -16.440 54.403 10.029 1.00 24.34 52 TRP B N 1
ATOM 1048 C CA . TRP B 1 54 ? -16.739 54.826 11.387 1.00 24.78 52 TRP B CA 1
ATOM 1049 C C . TRP B 1 54 ? -16.129 56.198 11.643 1.00 26.51 52 TRP B C 1
ATOM 1050 O O . TRP B 1 54 ? -15.356 56.720 10.839 1.00 25.95 52 TRP B O 1
ATOM 1061 N N . SER B 1 55 ? -16.501 56.782 12.782 1.00 28.45 53 SER B N 1
ATOM 1062 C CA . SER B 1 55 ? -15.960 58.050 13.243 1.00 29.50 53 SER B CA 1
ATOM 1063 C C . SER B 1 55 ? -15.412 57.892 14.658 1.00 28.91 53 SER B C 1
ATOM 1064 O O . SER B 1 55 ? -16.036 57.237 15.495 1.00 30.41 53 SER B O 1
ATOM 1067 N N . TYR B 1 56 ? -14.237 58.464 14.918 1.00 27.89 54 TYR B N 1
ATOM 1068 C CA . TYR B 1 56 ? -13.748 58.673 16.277 1.00 27.79 54 TYR B CA 1
ATOM 1069 C C . TYR B 1 56 ? -14.271 59.997 16.826 1.00 30.31 54 TYR B C 1
ATOM 1070 O O . TYR B 1 56 ? -14.408 60.979 16.091 1.00 31.84 54 TYR B O 1
ATOM 1079 N N . THR B 1 57 ? -14.542 60.041 18.133 1.00 31.46 55 THR B N 1
ATOM 1080 C CA . THR B 1 57 ? -15.020 61.293 18.720 1.00 33.16 55 THR B CA 1
ATOM 1081 C C . THR B 1 57 ? -13.890 62.199 19.167 1.00 32.14 55 THR B C 1
ATOM 1082 O O . THR B 1 57 ? -14.140 63.359 19.500 1.00 33.35 55 THR B O 1
ATOM 1086 N N . ARG B 1 58 ? -12.662 61.705 19.195 1.00 31.29 56 ARG B N 1
ATOM 1087 C CA . ARG B 1 58 ? -11.544 62.542 19.573 1.00 31.17 56 ARG B CA 1
ATOM 1088 C C . ARG B 1 58 ? -10.328 62.123 18.774 1.00 27.33 56 ARG B C 1
ATOM 1089 O O . ARG B 1 58 ? -10.208 60.971 18.337 1.00 26.98 56 ARG B O 1
ATOM 1097 N N . ALA B 1 59 ? -9.427 63.074 18.578 1.00 26.47 57 ALA B N 1
ATOM 1098 C CA . ALA B 1 59 ? -8.167 62.813 17.907 1.00 25.24 57 ALA B CA 1
ATOM 1099 C C . ALA B 1 59 ? -7.374 61.790 18.716 1.00 25.10 57 ALA B C 1
ATOM 1100 O O . ALA B 1 59 ? -7.594 61.620 19.918 1.00 27.59 57 ALA B O 1
ATOM 1102 N N . GLY B 1 60 ? -6.446 61.110 18.061 1.00 22.88 58 GLY B N 1
ATOM 1103 C CA . GLY B 1 60 ? -5.506 60.272 18.785 1.00 21.40 58 GLY B CA 1
ATOM 1104 C C . GLY B 1 60 ? -4.983 59.114 17.954 1.00 17.75 58 GLY B C 1
ATOM 1105 O O . GLY B 1 60 ? -5.301 58.956 16.773 1.00 17.35 58 GLY B O 1
ATOM 1106 N N . GLN B 1 61 ? -4.147 58.302 18.606 1.00 17.71 59 GLN B N 1
ATOM 1107 C CA . GLN B 1 61 ? -3.674 57.045 18.025 1.00 17.57 59 GLN B CA 1
ATOM 1108 C C . GLN B 1 61 ? -4.478 55.891 18.604 1.00 14.52 59 GLN B C 1
ATOM 1109 O O . GLN B 1 61 ? -4.631 55.786 19.828 1.00 15.40 59 GLN B O 1
ATOM 1115 N N . TYR B 1 62 ? -4.934 55.010 17.725 1.00 11.94 60 TYR B N 1
ATOM 1116 C CA . TYR B 1 62 ? -5.782 53.877 18.081 1.00 11.69 60 TYR B CA 1
ATOM 1117 C C . TYR B 1 62 ? -5.252 52.620 17.408 1.00 10.26 60 TYR B C 1
ATOM 1118 O O . TYR B 1 62 ? -4.651 52.680 16.329 1.00 10.84 60 TYR B O 1
ATOM 1127 N N . THR B 1 63 ? -5.479 51.483 18.047 1.00 9.49 61 THR B N 1
ATOM 1128 C CA . THR B 1 63 ? -5.225 50.195 17.444 1.00 9.20 61 THR B CA 1
ATOM 1129 C C . THR B 1 63 ? -6.549 49.639 16.934 1.00 9.53 61 THR B C 1
ATOM 1130 O O . THR B 1 63 ? -7.506 49.508 17.697 1.00 10.37 61 THR B O 1
ATOM 1134 N N . VAL B 1 64 ? -6.594 49.312 15.629 1.00 9.16 62 VAL B N 1
ATOM 1135 C CA . VAL B 1 64 ? -7.765 48.712 14.997 1.00 9.00 62 VAL B CA 1
ATOM 1136 C C . VAL B 1 64 ? -7.488 47.240 14.760 1.00 9.29 62 VAL B C 1
ATOM 1137 O O . VAL B 1 64 ? -6.434 46.882 14.235 1.00 9.43 62 VAL B O 1
ATOM 1141 N N . SER B 1 65 ? -8.453 46.411 15.108 1.00 8.83 63 SER B N 1
ATOM 1142 C CA A SER B 1 65 ? -8.309 44.963 15.004 0.51 8.60 63 SER B CA 1
ATOM 1143 C CA B SER B 1 65 ? -8.307 44.963 14.990 0.49 8.86 63 SER B CA 1
ATOM 1144 C C . SER B 1 65 ? -9.385 44.378 14.099 1.00 8.57 63 SER B C 1
ATOM 1145 O O . SER B 1 65 ? -10.539 44.763 14.181 1.00 9.76 63 SER B O 1
ATOM 1150 N N . LEU B 1 66 ? -8.978 43.415 13.289 1.00 8.68 64 LEU B N 1
ATOM 1151 C CA . LEU B 1 66 ? -9.871 42.663 12.438 1.00 8.57 64 LEU B CA 1
ATOM 1152 C C . LEU B 1 66 ? -9.589 41.184 12.624 1.00 8.47 64 LEU B C 1
ATOM 1153 O O . LEU B 1 66 ? -8.462 40.737 12.398 1.00 8.98 64 LEU B O 1
ATOM 1158 N N . THR B 1 67 ? -10.641 40.421 12.947 1.00 8.49 65 THR B N 1
ATOM 1159 C CA . THR B 1 67 ? -10.585 38.963 12.960 1.00 9.04 65 THR B CA 1
ATOM 1160 C C . THR B 1 67 ? -11.498 38.451 11.853 1.00 9.00 65 THR B C 1
ATOM 1161 O O . THR B 1 67 ? -12.659 38.853 11.777 1.00 10.19 65 THR B O 1
ATOM 1165 N N . VAL B 1 68 ? -10.993 37.507 11.069 1.00 8.66 66 VAL B N 1
ATOM 1166 C CA . VAL B 1 68 ? -11.764 36.869 10.004 1.00 8.95 66 VAL B CA 1
ATOM 1167 C C . VAL B 1 68 ? -11.850 35.383 10.291 1.00 9.56 66 VAL B C 1
ATOM 1168 O O . VAL B 1 68 ? -10.962 34.811 10.919 1.00 9.99 66 VAL B O 1
ATOM 1172 N N . THR B 1 69 ? -12.927 34.774 9.816 1.00 9.53 67 THR B N 1
ATOM 1173 C CA . THR B 1 69 ? -13.230 33.356 9.995 1.00 10.05 67 THR B CA 1
ATOM 1174 C C . THR B 1 69 ? -13.486 32.734 8.630 1.00 10.53 67 THR B C 1
ATOM 1175 O O . THR B 1 69 ? -14.128 33.363 7.776 1.00 10.11 67 THR B O 1
ATOM 1179 N N . ASP B 1 70 ? -12.941 31.523 8.396 1.00 10.38 68 ASP B N 1
ATOM 1180 C CA . ASP B 1 70 ? -13.173 30.803 7.145 1.00 11.34 68 ASP B CA 1
ATOM 1181 C C . ASP B 1 70 ? -14.315 29.790 7.305 1.00 11.98 68 ASP B C 1
ATOM 1182 O O . ASP B 1 70 ? -14.880 29.588 8.397 1.00 12.49 68 ASP B O 1
ATOM 1187 N N . ASP B 1 71 ? -14.631 29.106 6.192 1.00 13.07 69 ASP B N 1
ATOM 1188 C CA . ASP B 1 71 ? -15.758 28.171 6.127 1.00 14.77 69 ASP B CA 1
ATOM 1189 C C . ASP B 1 71 ? -15.550 26.915 6.966 1.00 16.25 69 ASP B C 1
ATOM 1190 O O . ASP B 1 71 ? -16.507 26.146 7.169 1.00 18.57 69 ASP B O 1
ATOM 1195 N N . LYS B 1 72 ? -14.327 26.671 7.425 1.00 14.75 70 LYS B N 1
ATOM 1196 C CA . LYS B 1 72 ? -14.034 25.570 8.327 1.00 15.53 70 LYS B CA 1
ATOM 1197 C C . LYS B 1 72 ? -13.929 26.004 9.777 1.00 14.52 70 LYS B C 1
ATOM 1198 O O . LYS B 1 72 ? -13.634 25.166 10.637 1.00 15.30 70 LYS B O 1
ATOM 1204 N N . GLY B 1 73 ? -14.137 27.290 10.068 1.00 13.07 71 GLY B N 1
ATOM 1205 C CA . GLY B 1 73 ? -14.092 27.821 11.410 1.00 13.07 71 GLY B CA 1
ATOM 1206 C C . GLY B 1 73 ? -12.754 28.321 11.870 1.00 12.27 71 GLY B C 1
ATOM 1207 O O . GLY B 1 73 ? -12.646 28.804 13.008 1.00 12.70 71 GLY B O 1
ATOM 1208 N N . ALA B 1 74 ? -11.738 28.281 11.034 1.00 11.46 72 ALA B N 1
ATOM 1209 C CA . ALA B 1 74 ? -10.433 28.788 11.414 1.00 10.87 72 ALA B CA 1
ATOM 1210 C C . ALA B 1 74 ? -10.454 30.305 11.377 1.00 10.68 72 ALA B C 1
ATOM 1211 O O . ALA B 1 74 ? -11.204 30.905 10.609 1.00 11.63 72 ALA B O 1
ATOM 1213 N N . THR B 1 75 ? -9.631 30.929 12.227 1.00 10.77 73 THR B N 1
ATOM 1214 C CA . THR B 1 75 ? -9.621 32.384 12.377 1.00 11.11 73 THR B CA 1
ATOM 1215 C C . THR B 1 75 ? -8.206 32.930 12.244 1.00 10.71 73 THR B C 1
ATOM 1216 O O . THR B 1 75 ? -7.221 32.205 12.416 1.00 12.50 73 THR B O 1
ATOM 1220 N N . ASN B 1 76 ? -8.123 34.231 11.950 1.00 10.12 74 ASN B N 1
ATOM 1221 C CA . ASN B 1 76 ? -6.855 34.933 11.964 1.00 10.69 74 ASN B CA 1
ATOM 1222 C C . ASN B 1 76 ? -7.164 36.381 12.305 1.00 10.09 74 ASN B C 1
ATOM 1223 O O . ASN B 1 76 ? -8.213 36.893 11.902 1.00 10.03 74 ASN B O 1
ATOM 1228 N N . THR B 1 77 ? -6.258 37.038 13.047 1.00 9.36 75 THR B N 1
ATOM 1229 C CA . THR B 1 77 ? -6.452 38.417 13.487 1.00 9.30 75 THR B CA 1
ATOM 1230 C C . THR B 1 77 ? -5.258 39.268 13.099 1.00 9.23 75 THR B C 1
ATOM 1231 O O . THR B 1 77 ? -4.114 38.875 13.325 1.00 10.18 75 THR B O 1
ATOM 1235 N N . THR B 1 78 ? -5.536 40.446 12.529 1.00 8.86 76 THR B N 1
ATOM 1236 C CA A THR B 1 78 ? -4.515 41.444 12.230 0.58 9.49 76 THR B CA 1
ATOM 1237 C CA B THR B 1 78 ? -4.511 41.437 12.244 0.42 8.98 76 THR B CA 1
ATOM 1238 C C . THR B 1 78 ? -4.915 42.754 12.894 1.00 9.22 76 THR B C 1
ATOM 1239 O O . THR B 1 78 ? -6.093 43.112 12.908 1.00 9.67 76 THR B O 1
ATOM 1246 N N . THR B 1 79 ? -3.932 43.463 13.443 1.00 8.82 77 THR B N 1
ATOM 1247 C CA . THR B 1 79 ? -4.193 44.779 14.004 1.00 8.80 77 THR B CA 1
ATOM 1248 C C . THR B 1 79 ? -3.244 45.783 13.376 1.00 8.82 77 THR B C 1
ATOM 1249 O O . THR B 1 79 ? -2.134 45.437 12.999 1.00 9.06 77 THR B O 1
ATOM 1253 N N . ARG B 1 80 ? -3.679 47.034 13.340 1.00 8.36 78 ARG B N 1
ATOM 1254 C CA . ARG B 1 80 ? -2.879 48.131 12.838 1.00 8.52 78 ARG B CA 1
ATOM 1255 C C . ARG B 1 80 ? -3.146 49.369 13.681 1.00 8.63 78 ARG B C 1
ATOM 1256 O O . ARG B 1 80 ? -4.303 49.694 13.956 1.00 9.55 78 ARG B O 1
ATOM 1264 N N . THR B 1 81 ? -2.084 50.074 14.030 1.00 8.69 79 THR B N 1
ATOM 1265 C CA . THR B 1 81 ? -2.261 51.414 14.579 1.00 9.02 79 THR B CA 1
ATOM 1266 C C . THR B 1 81 ? -2.610 52.392 13.471 1.00 9.30 79 THR B C 1
ATOM 1267 O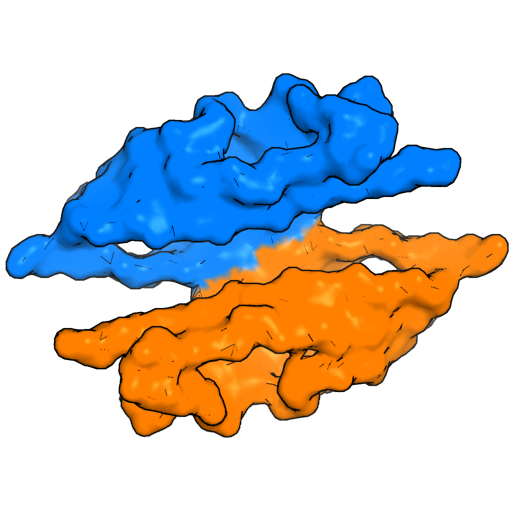 O . THR B 1 81 ? -2.215 52.240 12.310 1.00 9.72 79 THR B O 1
ATOM 1271 N N . THR B 1 82 ? -3.372 53.411 13.844 1.00 9.84 80 THR B N 1
ATOM 1272 C CA . THR B 1 82 ? -3.709 54.538 12.985 1.00 12.11 80 THR B CA 1
ATOM 1273 C C . THR B 1 82 ? -3.712 55.796 13.846 1.00 12.78 80 THR B C 1
ATOM 1274 O O . THR B 1 82 ? -3.789 55.729 15.079 1.00 12.53 80 THR B O 1
ATOM 1278 N N . GLN B 1 83 ? -3.596 56.955 13.200 1.00 14.63 81 GLN B N 1
ATOM 1279 C CA . GLN B 1 83 ? -3.679 58.233 13.899 1.00 16.21 81 GLN B CA 1
ATOM 1280 C C . GLN B 1 83 ? -4.701 59.096 13.179 1.00 16.62 81 GLN B C 1
ATOM 1281 O O 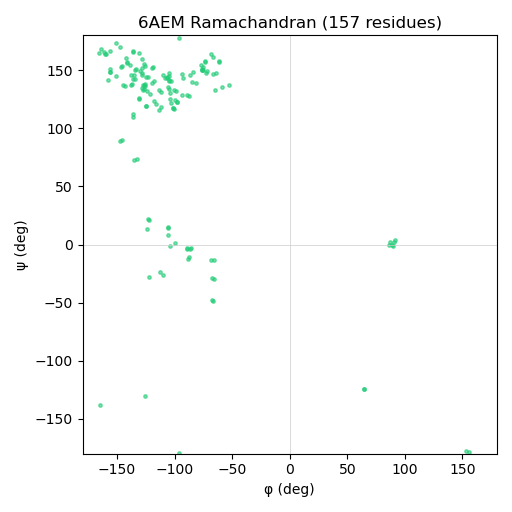. GLN B 1 83 ? -4.683 59.179 11.944 1.00 18.34 81 GLN B O 1
ATOM 1287 N N . VAL B 1 84 ? -5.584 59.734 13.941 1.00 16.86 82 VAL B N 1
ATOM 1288 C CA . VAL B 1 84 ? -6.551 60.674 13.393 1.00 18.67 82 VAL B CA 1
ATOM 1289 C C . VAL B 1 84 ? -6.363 62.004 14.097 1.00 19.93 82 VAL B C 1
ATOM 1290 O O . VAL B 1 84 ? -6.036 62.060 15.288 1.00 20.83 82 VAL B O 1
ATOM 1294 N N . GLU B 1 85 ? -6.538 63.078 13.345 1.00 21.31 83 GLU B N 1
ATOM 1295 C CA . GLU B 1 85 ? -6.343 64.418 13.859 1.00 25.70 83 GLU B CA 1
ATOM 1296 C C . GLU B 1 85 ? -7.575 65.238 13.545 1.00 26.21 83 GLU B C 1
ATOM 1297 O O . GLU B 1 85 ? -8.291 64.973 12.574 1.00 25.98 83 GLU B O 1
ATOM 1303 N N . VAL B 1 86 ? -7.820 66.224 14.390 1.00 27.36 84 VAL B N 1
ATOM 1304 C CA . VAL B 1 86 ? -8.876 67.199 14.117 1.00 28.46 84 VAL B CA 1
ATOM 1305 C C . VAL B 1 86 ? -8.493 67.987 12.866 1.00 29.48 84 VAL B C 1
ATOM 1306 O O . VAL B 1 86 ? -7.334 68.425 12.744 1.00 29.90 84 VAL B O 1
ATOM 1310 N N . PRO B 1 87 ? -9.401 68.172 11.900 1.00 31.64 85 PRO B N 1
ATOM 1311 C CA . PRO B 1 87 ? -9.000 68.902 10.689 1.00 32.62 85 PRO B CA 1
ATOM 1312 C C . PRO B 1 87 ? -8.599 70.351 10.973 1.00 32.05 85 PRO B C 1
ATOM 1313 O O . PRO B 1 87 ? -7.798 70.956 10.246 1.00 30.57 85 PRO B O 1
#